Protein AF-A0A952KTG3-F1 (afdb_monomer_lite)

pLDDT: mean 72.73, std 9.22, range [47.12, 87.88]

Foldseek 3Di:
DDPDDPVCVVVVDADADPVRHHDDPVVVVVVVVVVVVVCCVVVVQVVVCVVDPVSAGPVCVVVVDDDDDD

Secondary structure (DSSP, 8-state):
---S-HHHHHHTPPP--TTSSPPPHHHHHHHHHHHHHHHHHHHHHHHHHHH-TT---HHHHHHT------

Radius of gyration: 20.35 Å; chains: 1; bounding box: 62×24×39 Å

Structure (mmCIF, N/CA/C/O backbone):
data_AF-A0A952KTG3-F1
#
_entry.id   AF-A0A952KTG3-F1
#
loop_
_atom_site.group_PDB
_atom_site.id
_atom_site.type_symbol
_atom_site.label_atom_id
_atom_site.label_alt_id
_atom_site.label_comp_id
_atom_site.label_asym_id
_atom_site.label_entity_id
_atom_site.label_seq_id
_atom_site.pdbx_PDB_ins_code
_atom_site.Cartn_x
_atom_site.Cartn_y
_atom_site.Cartn_z
_atom_site.occupancy
_atom_site.B_iso_or_equiv
_atom_site.auth_seq_id
_atom_site.auth_comp_id
_atom_site.auth_asym_id
_atom_site.auth_atom_id
_atom_site.pdbx_PDB_model_num
ATOM 1 N N . LEU A 1 1 ? -29.303 -4.443 5.304 1.00 47.12 1 LEU A N 1
ATOM 2 C CA . LEU A 1 1 ? -28.996 -5.836 5.714 1.00 47.12 1 LEU A CA 1
ATOM 3 C C . LEU A 1 1 ? -28.020 -6.574 4.777 1.00 47.12 1 LEU A C 1
ATOM 5 O O . LEU A 1 1 ? -27.924 -7.787 4.873 1.00 47.12 1 LEU A O 1
ATOM 9 N N . SER A 1 2 ? -27.245 -5.896 3.916 1.00 51.06 2 SER A N 1
ATOM 10 C CA . SER A 1 2 ? -26.331 -6.591 2.992 1.00 51.06 2 SER A CA 1
ATOM 11 C C . SER A 1 2 ? -25.024 -5.821 2.781 1.00 51.06 2 SER A C 1
ATOM 13 O O . SER A 1 2 ? -24.748 -5.363 1.681 1.00 51.06 2 SER A O 1
ATOM 15 N N . ASP A 1 3 ? -24.237 -5.662 3.847 1.00 63.25 3 ASP A N 1
ATOM 16 C CA . ASP A 1 3 ? -22.818 -5.254 3.756 1.00 63.25 3 ASP A CA 1
ATOM 17 C C . ASP A 1 3 ? -21.874 -6.473 3.893 1.00 63.25 3 ASP A C 1
ATOM 19 O O . ASP A 1 3 ? -20.660 -6.325 3.991 1.00 63.25 3 ASP A O 1
ATOM 23 N N . GLN A 1 4 ? -22.417 -7.698 3.893 1.00 64.62 4 GLN A N 1
ATOM 24 C CA . GLN A 1 4 ? -21.634 -8.932 3.954 1.00 64.62 4 GLN A CA 1
ATOM 25 C C . GLN A 1 4 ? -21.539 -9.563 2.569 1.00 64.62 4 GLN A C 1
ATOM 27 O O . GLN A 1 4 ? -22.554 -9.903 1.958 1.00 64.62 4 GLN A O 1
ATOM 32 N N . THR A 1 5 ? -20.312 -9.755 2.089 1.00 75.38 5 THR A N 1
ATOM 33 C CA . THR A 1 5 ? -20.074 -10.579 0.904 1.00 75.38 5 THR A CA 1
ATOM 34 C C . THR A 1 5 ? -20.411 -12.046 1.221 1.00 75.38 5 THR A C 1
ATOM 36 O O . THR A 1 5 ? -20.351 -12.457 2.386 1.00 75.38 5 THR A O 1
ATOM 39 N N . PRO A 1 6 ? -20.763 -12.873 0.220 1.00 77.44 6 PRO A N 1
ATOM 40 C CA . PRO A 1 6 ? -21.120 -14.278 0.443 1.00 77.44 6 PRO A CA 1
ATOM 41 C C . PRO A 1 6 ? -20.059 -15.063 1.232 1.00 77.44 6 PRO A C 1
ATOM 43 O O . PRO A 1 6 ? -20.403 -15.865 2.099 1.00 77.44 6 PRO A O 1
ATOM 46 N N . GLY A 1 7 ? -18.774 -14.768 1.006 1.00 76.94 7 GLY A N 1
ATOM 47 C CA . GLY A 1 7 ? -17.665 -15.369 1.752 1.00 76.94 7 GLY A CA 1
ATOM 48 C C . GLY A 1 7 ? -17.655 -14.998 3.239 1.00 76.94 7 GLY A C 1
ATOM 49 O O . GLY A 1 7 ? -17.420 -15.858 4.084 1.00 76.94 7 GLY A O 1
ATOM 50 N N . MET A 1 8 ? -17.990 -13.751 3.584 1.00 78.12 8 MET A N 1
ATOM 51 C CA . MET A 1 8 ? -18.108 -13.321 4.984 1.00 78.12 8 MET A CA 1
ATOM 52 C C . MET A 1 8 ? -19.270 -14.014 5.701 1.00 78.12 8 MET A C 1
ATOM 54 O O . MET A 1 8 ? -19.128 -14.402 6.861 1.00 78.12 8 MET A O 1
ATOM 58 N N . ARG A 1 9 ? -20.395 -14.225 5.002 1.00 73.44 9 ARG A N 1
ATOM 59 C CA . ARG A 1 9 ? -21.536 -14.997 5.520 1.00 73.44 9 ARG A CA 1
ATOM 60 C C . ARG A 1 9 ? -21.164 -16.450 5.802 1.00 73.44 9 ARG A C 1
ATOM 62 O O . ARG A 1 9 ? -21.514 -16.961 6.861 1.00 73.44 9 ARG A O 1
ATOM 69 N N . TYR A 1 10 ? -20.441 -17.093 4.886 1.00 79.69 10 TYR A N 1
ATOM 70 C CA . TYR A 1 10 ? -20.004 -18.481 5.049 1.00 79.69 10 TYR A CA 1
ATOM 71 C C . TYR A 1 10 ? -19.026 -18.646 6.223 1.00 79.69 10 TYR A C 1
ATOM 73 O O . TYR A 1 10 ? -19.179 -19.552 7.036 1.00 79.69 10 TYR A O 1
ATOM 81 N N . ALA A 1 11 ? -18.073 -17.723 6.365 1.00 82.38 11 ALA A N 1
ATOM 82 C CA . ALA A 1 11 ? -17.083 -17.753 7.441 1.00 82.38 11 ALA A CA 1
ATOM 83 C C . ALA A 1 11 ? -17.593 -17.194 8.789 1.00 82.38 11 ALA A C 1
ATOM 85 O O . ALA A 1 11 ? -16.868 -17.244 9.778 1.00 82.38 11 ALA A O 1
ATOM 86 N N . ARG A 1 12 ? -18.822 -16.649 8.839 1.00 75.06 12 ARG A N 1
ATOM 87 C CA . ARG A 1 12 ? -19.385 -15.897 9.983 1.00 75.06 12 ARG A CA 1
ATOM 88 C C . ARG A 1 12 ? -18.465 -14.776 10.492 1.00 75.06 12 ARG A C 1
ATOM 90 O O . ARG A 1 12 ? -18.400 -14.519 11.691 1.00 75.06 12 ARG A O 1
ATOM 97 N N . ILE A 1 13 ? -17.765 -14.095 9.584 1.00 75.62 13 ILE A N 1
ATOM 98 C CA . ILE A 1 13 ? -16.845 -13.003 9.927 1.00 75.62 13 ILE A CA 1
ATOM 99 C C . ILE A 1 13 ? -17.561 -11.666 9.721 1.00 75.62 13 ILE A C 1
ATOM 101 O O . ILE A 1 13 ? -17.992 -11.339 8.613 1.00 75.62 13 ILE A O 1
ATOM 105 N N . GLY A 1 14 ? -17.679 -10.887 10.795 1.00 72.88 14 GLY A N 1
ATOM 106 C CA . GLY A 1 14 ? -18.104 -9.489 10.764 1.00 72.88 14 GLY A CA 1
ATOM 107 C C . GLY A 1 14 ? -16.897 -8.556 10.747 1.00 72.88 14 GLY A C 1
ATOM 108 O O . GLY A 1 14 ? -15.851 -8.870 11.307 1.00 72.88 14 GLY A O 1
ATOM 109 N N . LEU A 1 15 ? -17.029 -7.406 10.090 1.00 69.19 15 LEU A N 1
ATOM 110 C CA . LEU A 1 15 ? -16.080 -6.314 10.269 1.00 69.19 15 LEU A CA 1
ATOM 111 C C . LEU A 1 15 ? -16.632 -5.421 11.373 1.00 69.19 15 LEU A C 1
ATOM 113 O O . LEU A 1 15 ? -17.764 -4.975 11.244 1.00 69.19 15 LEU A O 1
ATOM 117 N N . CYS A 1 16 ? -15.836 -5.154 12.403 1.00 75.38 16 CYS A N 1
ATOM 118 C CA . CYS A 1 16 ? -16.125 -4.153 13.427 1.00 75.38 16 CYS A CA 1
ATOM 119 C C . CYS A 1 16 ? -15.119 -3.003 13.295 1.00 75.38 16 CYS A C 1
ATOM 121 O O . CYS A 1 16 ? -13.984 -3.202 12.841 1.00 75.38 16 CYS A O 1
ATOM 123 N N . THR A 1 17 ? -15.531 -1.784 13.642 1.00 75.56 17 THR A N 1
ATOM 124 C CA . THR A 1 17 ? -14.570 -0.695 13.890 1.00 75.56 17 THR A CA 1
ATOM 125 C C . THR A 1 17 ? -13.844 -0.932 15.223 1.00 75.56 17 THR A C 1
ATOM 127 O O . THR A 1 17 ? -14.247 -1.777 16.013 1.00 75.56 17 THR A O 1
ATOM 130 N N . PHE A 1 18 ? -12.785 -0.171 15.506 1.00 77.19 18 PHE A N 1
ATOM 131 C CA . PHE A 1 18 ? -12.062 -0.229 16.787 1.00 77.19 18 PHE A CA 1
ATOM 132 C C . PHE A 1 18 ? -12.930 0.118 18.008 1.00 77.19 18 PHE A C 1
ATOM 134 O O . PHE A 1 18 ? -12.562 -0.218 19.125 1.00 77.19 18 PHE A O 1
ATOM 141 N N . SER A 1 19 ? -14.075 0.769 17.791 1.00 80.00 19 SER A N 1
ATOM 142 C CA . SER A 1 19 ? -15.084 1.062 18.818 1.00 80.00 19 SER A CA 1
ATOM 143 C C . SER A 1 19 ? -16.156 -0.030 18.944 1.00 80.00 19 SER A C 1
ATOM 145 O O . SER A 1 19 ? -17.190 0.209 19.552 1.00 80.00 19 SER A O 1
ATOM 147 N N . ASP A 1 20 ? -15.948 -1.192 18.319 1.00 74.06 20 ASP A N 1
ATOM 148 C CA . ASP A 1 20 ? -16.862 -2.346 18.292 1.00 74.06 20 ASP A CA 1
ATOM 149 C C . ASP A 1 20 ? -18.234 -2.103 17.627 1.00 74.06 20 ASP A C 1
ATOM 151 O O . ASP A 1 20 ? -19.151 -2.918 17.692 1.00 74.06 20 ASP A O 1
ATOM 155 N N . GLU A 1 21 ? -18.377 -0.986 16.912 1.00 77.44 21 GLU A N 1
ATOM 156 C CA . GLU A 1 21 ? -19.566 -0.674 16.121 1.00 77.44 21 GLU A CA 1
ATOM 157 C C . GLU A 1 21 ? -19.498 -1.280 14.708 1.00 77.44 21 GLU A C 1
ATOM 159 O O . GLU A 1 21 ? -18.430 -1.609 14.171 1.00 77.44 21 GLU A O 1
ATOM 164 N N . ASN A 1 22 ? -20.658 -1.358 14.049 1.00 75.75 22 ASN A N 1
ATOM 165 C CA . ASN A 1 22 ? -20.720 -1.733 12.641 1.00 75.75 22 ASN A CA 1
ATOM 166 C C . ASN A 1 22 ? -20.065 -0.646 11.763 1.00 75.75 22 ASN A C 1
ATOM 168 O O . ASN A 1 22 ? -20.447 0.525 11.837 1.00 75.75 22 ASN A O 1
ATOM 172 N N . PRO A 1 23 ? -19.110 -1.006 10.889 1.00 78.00 23 PRO A N 1
ATOM 173 C CA . PRO A 1 23 ? -18.398 -0.055 10.059 1.00 78.00 23 PRO 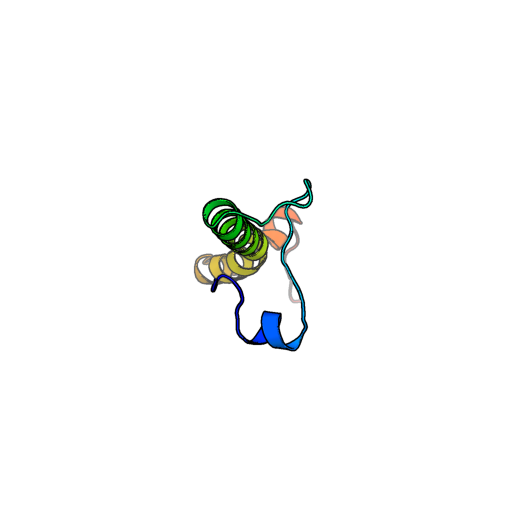A CA 1
ATOM 174 C C . PRO A 1 23 ? -19.343 0.570 9.040 1.00 78.00 23 PRO A C 1
ATOM 176 O O . PRO A 1 23 ? -20.077 -0.104 8.320 1.00 78.00 23 PRO A O 1
ATOM 179 N N . SER A 1 24 ? -19.271 1.890 8.924 1.00 81.94 24 SER A N 1
ATOM 180 C CA . SER A 1 24 ? -19.969 2.619 7.872 1.00 81.94 24 SER A CA 1
ATOM 181 C C . SER A 1 24 ? -19.371 2.310 6.493 1.00 81.94 24 SER A C 1
ATOM 183 O O . SER A 1 24 ? -18.162 2.096 6.334 1.00 81.94 24 SER A O 1
ATOM 185 N N . ARG A 1 25 ? -20.190 2.432 5.440 1.00 79.44 25 ARG A N 1
ATOM 186 C CA . ARG A 1 25 ? -19.741 2.309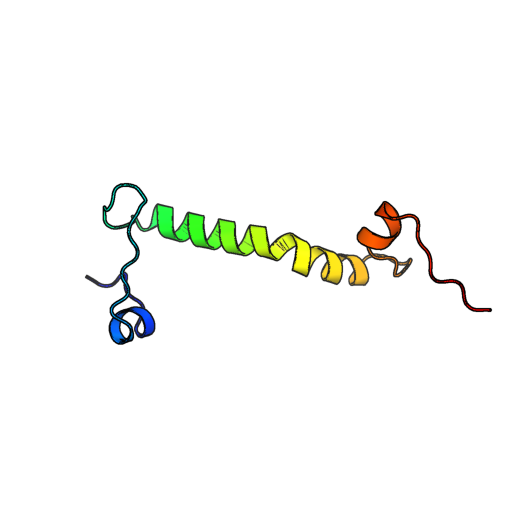 4.037 1.00 79.44 25 ARG A CA 1
ATOM 187 C C . ARG A 1 25 ? -18.534 3.197 3.706 1.00 79.44 25 ARG A C 1
ATOM 189 O O . ARG A 1 25 ? -17.688 2.830 2.893 1.00 79.44 25 ARG A O 1
ATOM 196 N N . ARG A 1 26 ? -18.421 4.372 4.340 1.00 82.75 26 ARG A N 1
ATOM 197 C CA . ARG A 1 26 ? -17.290 5.296 4.148 1.00 82.75 26 ARG A CA 1
ATOM 198 C C . ARG A 1 26 ? -15.988 4.745 4.735 1.00 82.75 26 ARG A C 1
ATOM 200 O O . ARG A 1 26 ? -14.946 4.884 4.095 1.00 82.75 26 ARG A O 1
ATOM 207 N N . GLN A 1 27 ? -16.036 4.118 5.910 1.00 83.31 27 GLN A N 1
ATOM 208 C CA . GLN A 1 27 ? 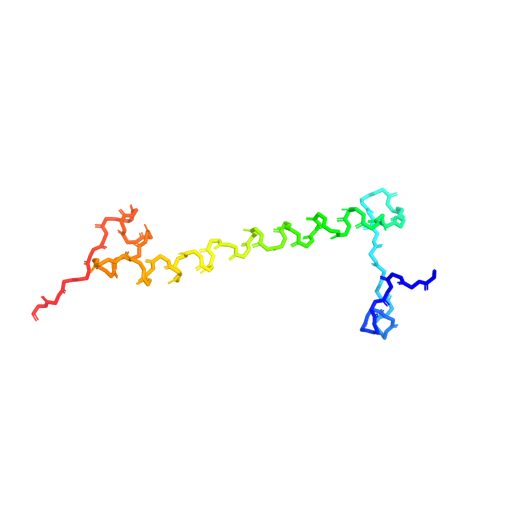-14.869 3.469 6.522 1.00 83.31 27 GLN A CA 1
ATOM 209 C C . GLN A 1 27 ? -14.417 2.261 5.698 1.00 83.31 27 GLN A C 1
ATOM 211 O O . GLN A 1 27 ? -13.221 2.100 5.464 1.00 83.31 27 GLN A O 1
ATOM 216 N N . MET A 1 28 ? -15.359 1.477 5.169 1.00 83.19 28 MET A N 1
ATOM 217 C CA . MET A 1 28 ? -15.028 0.346 4.301 1.00 83.19 28 MET A CA 1
ATOM 218 C C . MET A 1 28 ? -14.331 0.791 3.006 1.00 83.19 28 MET A C 1
ATOM 220 O O . MET A 1 28 ? -13.295 0.236 2.648 1.00 83.19 28 MET A O 1
ATOM 224 N N . ARG A 1 29 ? -14.807 1.865 2.354 1.00 86.62 29 ARG A N 1
ATOM 225 C CA . ARG A 1 29 ? -14.106 2.461 1.198 1.00 86.62 29 ARG A CA 1
ATOM 226 C C . ARG A 1 29 ? -12.702 2.956 1.547 1.00 86.62 29 ARG A C 1
ATOM 228 O O . ARG A 1 29 ? -11.775 2.733 0.778 1.00 86.62 29 ARG A O 1
ATOM 235 N N . ARG A 1 30 ? -12.524 3.598 2.707 1.00 86.38 30 ARG A N 1
ATOM 236 C CA . ARG A 1 30 ? -11.193 4.021 3.179 1.00 86.38 30 ARG A CA 1
ATOM 237 C C . ARG A 1 30 ? -10.258 2.834 3.384 1.00 86.38 30 ARG A C 1
ATOM 239 O O . ARG A 1 30 ? -9.099 2.931 3.003 1.00 86.38 30 ARG A O 1
ATOM 246 N N . ARG A 1 31 ? -10.755 1.717 3.924 1.00 85.88 31 ARG A N 1
ATOM 247 C CA . ARG A 1 31 ? -9.975 0.481 4.065 1.00 85.88 31 ARG A CA 1
ATOM 248 C C . ARG A 1 31 ? -9.521 -0.057 2.708 1.00 85.88 31 ARG A C 1
ATOM 250 O O . ARG A 1 31 ? -8.356 -0.404 2.576 1.00 85.88 31 ARG A O 1
ATOM 257 N N . LEU A 1 32 ? -10.402 -0.069 1.704 1.00 86.19 32 LEU A N 1
ATOM 258 C CA . LEU A 1 32 ? -10.041 -0.480 0.341 1.00 86.19 32 LEU A CA 1
ATOM 259 C C . LEU A 1 32 ? -8.971 0.434 -0.270 1.00 86.19 32 LEU A C 1
ATOM 261 O O . LEU A 1 32 ? -7.999 -0.060 -0.831 1.00 86.19 32 LEU A O 1
ATOM 265 N N . LEU A 1 33 ? -9.107 1.754 -0.111 1.00 87.88 33 LEU A N 1
ATOM 266 C CA . LEU A 1 33 ? -8.096 2.709 -0.577 1.00 87.88 33 LEU A CA 1
ATOM 267 C C . LEU A 1 33 ? -6.757 2.531 0.147 1.00 87.88 33 LEU A C 1
ATOM 269 O O . LEU A 1 33 ? -5.715 2.574 -0.494 1.00 87.88 33 LEU A O 1
ATOM 273 N N . ALA A 1 34 ? -6.773 2.293 1.460 1.00 87.50 34 ALA A N 1
ATOM 274 C CA . ALA A 1 34 ? -5.563 2.030 2.235 1.00 87.50 34 ALA A CA 1
ATOM 275 C C . ALA A 1 34 ? -4.886 0.714 1.815 1.00 87.50 34 ALA A C 1
ATOM 277 O O . ALA A 1 34 ? -3.665 0.672 1.700 1.00 87.50 34 ALA A O 1
ATOM 278 N N . MET A 1 35 ? -5.664 -0.337 1.531 1.00 85.19 35 MET A N 1
ATOM 279 C CA . MET A 1 35 ? -5.151 -1.596 0.978 1.00 85.19 35 MET A CA 1
ATOM 280 C C . MET A 1 35 ? -4.510 -1.383 -0.398 1.00 85.19 35 MET A C 1
ATOM 282 O O . MET A 1 35 ? -3.386 -1.825 -0.617 1.00 85.19 35 MET A O 1
ATOM 286 N N . ALA A 1 36 ? -5.178 -0.651 -1.293 1.00 84.88 36 ALA A N 1
ATOM 287 C CA . ALA A 1 36 ? -4.634 -0.318 -2.608 1.00 84.88 36 ALA A CA 1
ATOM 288 C C . ALA A 1 36 ? -3.344 0.515 -2.500 1.00 84.88 36 ALA A C 1
ATOM 290 O O . ALA A 1 36 ? -2.360 0.213 -3.170 1.00 84.88 36 ALA A O 1
ATOM 291 N N . LEU A 1 37 ? -3.313 1.511 -1.608 1.00 85.31 37 LEU A N 1
ATOM 292 C CA . LEU A 1 37 ? -2.126 2.325 -1.348 1.00 85.31 37 LEU A CA 1
ATOM 293 C C . LEU A 1 37 ? -0.977 1.493 -0.762 1.00 85.31 37 LEU A C 1
ATOM 295 O O . LEU A 1 37 ? 0.166 1.684 -1.151 1.00 85.31 37 LEU A O 1
ATOM 299 N N . SER A 1 38 ? -1.265 0.541 0.128 1.00 82.56 38 SER A N 1
ATOM 300 C CA . SER A 1 38 ? -0.254 -0.369 0.680 1.00 82.56 38 SER A CA 1
ATOM 301 C C . SER A 1 38 ? 0.315 -1.328 -0.367 1.00 82.56 38 SER A C 1
ATOM 303 O O . SER A 1 38 ? 1.460 -1.753 -0.236 1.00 82.56 38 SER A O 1
ATOM 305 N N . MET A 1 39 ? -0.463 -1.684 -1.392 1.00 81.38 39 MET A N 1
ATOM 306 C CA . MET A 1 39 ? 0.018 -2.467 -2.534 1.00 81.38 39 MET A CA 1
ATOM 307 C C . MET A 1 39 ? 0.750 -1.608 -3.568 1.00 81.38 39 MET A C 1
ATOM 309 O O . MET A 1 39 ? 1.495 -2.152 -4.384 1.00 81.38 39 MET A O 1
ATOM 313 N N . ALA A 1 40 ? 0.567 -0.284 -3.537 1.00 80.31 40 ALA A N 1
ATOM 314 C CA . ALA A 1 40 ? 1.156 0.613 -4.515 1.00 80.31 40 ALA A CA 1
ATOM 315 C C . ALA A 1 40 ? 2.682 0.473 -4.592 1.00 80.31 40 ALA A C 1
ATOM 317 O O . ALA A 1 40 ? 3.133 0.276 -5.702 1.00 80.31 40 ALA A O 1
ATOM 318 N N . PRO A 1 41 ? 3.490 0.437 -3.513 1.00 74.94 41 PRO A N 1
ATOM 319 C CA . PRO A 1 41 ? 4.945 0.251 -3.615 1.00 74.94 41 PRO A CA 1
ATOM 320 C C . PRO A 1 41 ? 5.374 -1.029 -4.348 1.00 74.94 41 PRO A C 1
ATOM 322 O O . PRO A 1 41 ? 6.340 -1.004 -5.107 1.00 74.94 41 PRO A O 1
ATOM 325 N N . LEU A 1 42 ? 4.638 -2.134 -4.165 1.00 71.75 42 LEU A N 1
ATOM 326 C CA . LEU A 1 42 ? 4.907 -3.400 -4.859 1.00 71.75 42 LEU A CA 1
ATOM 327 C C . LEU A 1 42 ? 4.624 -3.278 -6.361 1.00 71.75 42 LEU A C 1
ATOM 329 O O . LEU A 1 42 ? 5.421 -3.723 -7.184 1.00 71.75 42 LEU A O 1
ATOM 333 N N . GLY A 1 43 ? 3.505 -2.643 -6.720 1.00 72.19 43 GLY A N 1
ATOM 334 C CA . GLY A 1 43 ? 3.152 -2.382 -8.115 1.00 72.19 43 GLY A CA 1
ATOM 335 C C . GLY A 1 43 ? 4.003 -1.285 -8.754 1.00 72.19 43 GLY A C 1
ATOM 336 O O . GLY A 1 43 ? 4.330 -1.376 -9.929 1.00 72.19 43 GLY A O 1
ATOM 337 N N . LEU A 1 44 ? 4.401 -0.273 -7.984 1.00 72.19 44 LEU A N 1
ATOM 338 C CA . LEU A 1 44 ? 5.159 0.886 -8.439 1.00 72.19 44 LEU A CA 1
ATOM 339 C C . LEU A 1 44 ? 6.582 0.482 -8.800 1.00 72.19 44 LEU A C 1
ATOM 341 O O . LEU A 1 44 ? 7.073 0.953 -9.810 1.00 72.19 44 LEU A O 1
ATOM 345 N N . GLY A 1 45 ? 7.214 -0.432 -8.055 1.00 65.12 45 GLY A N 1
ATOM 346 C CA . GLY A 1 45 ? 8.520 -0.972 -8.442 1.00 65.12 45 GLY A CA 1
ATOM 347 C C . GLY A 1 45 ? 8.491 -1.699 -9.791 1.00 65.12 45 GLY A C 1
ATOM 348 O O . GLY A 1 45 ? 9.401 -1.531 -10.598 1.00 65.12 45 GLY A O 1
ATOM 349 N N . TYR A 1 46 ? 7.420 -2.452 -10.065 1.00 62.59 46 TYR A N 1
ATOM 350 C CA . TYR A 1 46 ? 7.239 -3.158 -11.337 1.00 62.59 46 TYR A CA 1
ATOM 351 C C . TYR A 1 46 ? 6.836 -2.220 -12.485 1.00 62.59 46 TYR A C 1
ATOM 353 O O . TYR A 1 46 ? 7.371 -2.318 -13.585 1.00 62.59 46 TYR A O 1
ATOM 361 N N . LEU A 1 47 ? 5.926 -1.275 -12.229 1.00 67.56 47 LEU A N 1
ATOM 362 C CA . LEU A 1 47 ? 5.518 -0.254 -13.197 1.00 67.56 47 LEU A CA 1
ATOM 363 C C . LEU A 1 47 ? 6.673 0.696 -13.530 1.00 67.56 47 LEU A C 1
ATOM 365 O O . LEU A 1 47 ? 6.820 1.084 -14.682 1.00 67.56 47 LEU A O 1
ATOM 369 N N . TRP A 1 48 ? 7.520 1.029 -12.556 1.00 66.25 48 TRP A N 1
ATOM 370 C CA . TRP A 1 48 ? 8.716 1.839 -12.771 1.00 66.25 48 TRP A CA 1
ATOM 371 C C . TRP A 1 48 ? 9.704 1.138 -13.705 1.00 66.25 48 TRP A C 1
ATOM 373 O O . TRP A 1 48 ? 10.219 1.769 -14.617 1.00 66.25 48 TRP A O 1
ATOM 383 N N . ALA A 1 49 ? 9.889 -0.179 -13.574 1.00 62.19 49 ALA A N 1
ATOM 384 C CA . ALA A 1 49 ? 10.739 -0.954 -14.481 1.00 62.19 49 ALA A CA 1
ATOM 385 C C . ALA A 1 49 ? 10.249 -0.972 -15.948 1.00 62.19 49 ALA A C 1
ATOM 387 O O . ALA A 1 49 ? 11.036 -1.278 -16.840 1.00 62.19 49 ALA A O 1
ATOM 388 N N . LEU A 1 50 ? 8.972 -0.652 -16.212 1.00 64.75 50 LEU A N 1
ATOM 389 C CA . LEU A 1 50 ? 8.432 -0.507 -17.573 1.00 64.75 50 LEU A CA 1
ATOM 390 C C . LEU A 1 50 ? 8.673 0.886 -18.173 1.00 64.75 50 LEU A C 1
ATOM 392 O O . LEU A 1 50 ? 8.652 1.020 -19.393 1.00 64.75 50 LEU A O 1
ATOM 396 N N . PHE A 1 51 ? 8.873 1.906 -17.334 1.00 64.25 51 PHE A N 1
ATOM 397 C CA . PHE A 1 51 ? 9.108 3.290 -17.759 1.00 64.25 51 PHE A CA 1
ATOM 398 C C . PHE A 1 51 ? 10.581 3.717 -17.669 1.00 64.25 51 PHE A C 1
ATOM 400 O O . PHE A 1 51 ? 10.947 4.699 -18.307 1.00 64.25 51 PHE A O 1
ATOM 407 N N . ASP A 1 52 ? 11.420 3.019 -16.896 1.00 63.59 52 ASP A N 1
ATOM 408 C CA . ASP A 1 52 ? 12.838 3.362 -16.740 1.00 63.59 52 ASP A CA 1
ATOM 409 C C . ASP A 1 52 ? 13.672 2.743 -17.881 1.00 63.59 52 ASP A C 1
ATOM 411 O O . ASP A 1 52 ? 13.858 1.524 -17.951 1.00 63.59 52 ASP A O 1
ATOM 415 N N . GLU A 1 53 ? 14.182 3.592 -18.782 1.00 56.69 53 GLU A N 1
ATOM 416 C CA . GLU A 1 53 ? 15.071 3.227 -19.904 1.00 56.69 53 GLU A CA 1
ATOM 417 C C . GLU A 1 53 ? 16.354 2.516 -19.436 1.00 56.69 53 GLU A C 1
ATOM 419 O O . GLU A 1 53 ? 16.918 1.705 -20.172 1.00 56.69 53 GLU A O 1
ATOM 424 N N . ASP A 1 54 ? 16.761 2.739 -18.184 1.00 61.84 54 ASP A N 1
ATOM 425 C CA . ASP A 1 54 ? 17.955 2.151 -17.578 1.00 61.84 54 ASP A CA 1
ATOM 426 C C . ASP A 1 54 ? 17.739 0.732 -17.009 1.00 61.84 54 ASP A C 1
ATOM 428 O O . ASP A 1 54 ? 18.692 0.104 -16.540 1.00 61.84 54 ASP A O 1
ATOM 432 N N . ARG A 1 55 ? 16.498 0.206 -17.008 1.00 60.53 55 ARG A N 1
ATOM 433 C CA . ARG A 1 55 ? 16.104 -1.081 -16.378 1.00 60.53 55 ARG A CA 1
ATOM 434 C C . ARG A 1 55 ? 16.537 -1.256 -14.911 1.00 60.53 55 ARG A C 1
ATOM 436 O O . ARG A 1 55 ? 16.507 -2.373 -14.395 1.00 60.53 55 ARG A O 1
ATOM 443 N N . MET A 1 56 ? 16.925 -0.184 -14.224 1.00 59.53 56 MET A N 1
ATOM 444 C CA . MET A 1 56 ? 17.327 -0.218 -12.819 1.00 59.53 56 MET A CA 1
ATOM 445 C C . MET A 1 56 ? 16.112 0.043 -11.936 1.00 59.53 56 MET A C 1
ATOM 447 O O . MET A 1 56 ? 15.432 1.061 -12.072 1.00 59.53 56 MET A O 1
ATOM 451 N N . GLY A 1 57 ? 15.828 -0.863 -11.002 1.00 62.91 57 GLY A N 1
ATOM 452 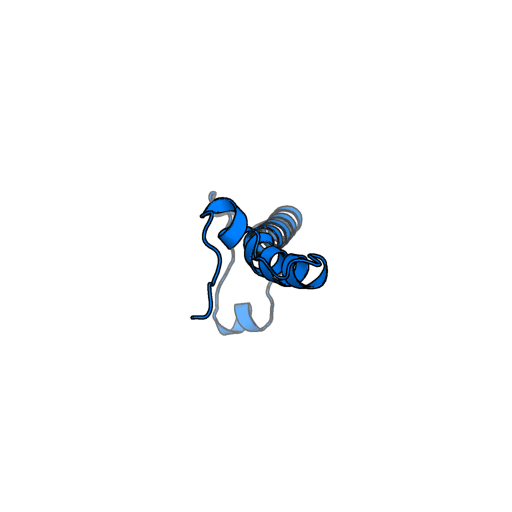C CA . GLY A 1 57 ? 14.760 -0.628 -10.042 1.00 62.91 57 GLY A CA 1
ATOM 453 C C . GLY A 1 57 ? 15.074 0.599 -9.181 1.00 62.91 57 GLY A C 1
ATOM 454 O O . GLY A 1 57 ? 16.222 0.861 -8.826 1.00 62.91 57 GLY A O 1
ATOM 455 N N . TRP A 1 58 ? 14.050 1.331 -8.750 1.00 67.38 58 TRP A N 1
ATOM 456 C CA . TRP A 1 58 ? 14.181 2.360 -7.710 1.00 67.38 58 TRP A CA 1
ATOM 457 C C . TRP A 1 58 ? 14.931 1.868 -6.451 1.00 67.38 58 TRP A C 1
ATOM 459 O O . TRP A 1 58 ? 15.699 2.621 -5.853 1.00 67.38 58 TRP A O 1
ATOM 469 N N . HIS A 1 59 ? 14.786 0.585 -6.095 1.00 68.00 59 HIS A N 1
ATOM 470 C CA . HIS A 1 59 ? 15.556 -0.067 -5.032 1.00 68.00 59 HIS A CA 1
ATOM 471 C C . HIS A 1 59 ? 17.061 -0.157 -5.339 1.00 68.00 59 HIS A C 1
ATOM 473 O O . HIS A 1 59 ? 17.866 0.039 -4.429 1.00 68.00 59 HIS A O 1
ATOM 479 N N . ASP A 1 60 ? 17.443 -0.378 -6.598 1.00 67.62 60 ASP A N 1
ATOM 480 C CA . ASP A 1 60 ? 18.841 -0.451 -7.047 1.00 67.62 60 ASP A CA 1
ATOM 481 C C . ASP A 1 60 ? 19.498 0.939 -7.030 1.00 67.62 60 ASP A C 1
ATOM 483 O O . ASP A 1 60 ? 20.636 1.105 -6.586 1.00 67.62 60 ASP A O 1
ATOM 487 N N . ARG A 1 61 ? 18.741 1.983 -7.405 1.00 69.06 61 ARG A N 1
ATOM 488 C CA . ARG A 1 61 ? 19.183 3.388 -7.286 1.00 69.06 61 ARG A CA 1
ATOM 489 C C . ARG A 1 61 ? 19.403 3.810 -5.834 1.00 69.06 61 ARG A C 1
ATOM 491 O O . ARG A 1 61 ? 20.379 4.501 -5.547 1.00 69.06 61 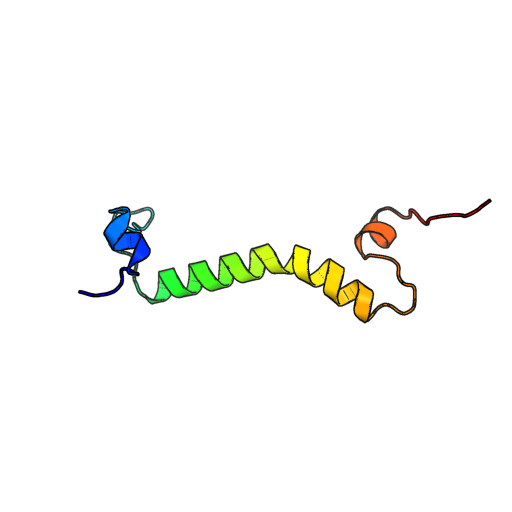ARG A O 1
ATOM 498 N N . ILE A 1 62 ? 18.526 3.397 -4.916 1.00 71.62 62 ILE A N 1
ATOM 499 C CA . ILE A 1 62 ? 18.672 3.693 -3.480 1.00 71.62 62 ILE A CA 1
ATOM 500 C C . ILE A 1 62 ? 19.867 2.943 -2.885 1.00 71.62 62 ILE A C 1
ATOM 502 O O . ILE A 1 62 ? 20.641 3.529 -2.126 1.00 71.62 62 ILE A O 1
ATOM 506 N N . SER A 1 63 ? 20.039 1.667 -3.233 1.00 74.62 63 SER A N 1
ATOM 507 C CA . SER A 1 63 ? 21.146 0.850 -2.727 1.00 74.62 63 SER A CA 1
ATOM 508 C C . SER A 1 63 ? 22.496 1.225 -3.348 1.00 74.62 63 SER A C 1
ATOM 510 O O . SER A 1 63 ? 23.537 0.866 -2.798 1.00 74.62 63 SER A O 1
ATOM 512 N N . ARG A 1 64 ? 22.485 1.975 -4.462 1.00 71.00 64 ARG A N 1
ATOM 513 C CA . ARG A 1 64 ? 23.651 2.266 -5.313 1.00 71.00 64 ARG A CA 1
ATOM 514 C C . ARG A 1 64 ? 24.358 0.991 -5.774 1.00 71.00 64 ARG A C 1
ATOM 516 O O . ARG A 1 64 ? 25.578 0.984 -5.942 1.00 71.00 64 ARG A O 1
ATOM 523 N N . MET A 1 65 ? 23.605 -0.088 -5.955 1.00 65.44 65 MET A N 1
ATOM 524 C CA . MET A 1 65 ? 24.131 -1.363 -6.428 1.00 65.44 65 MET A CA 1
ATOM 525 C C . MET A 1 65 ? 23.724 -1.548 -7.886 1.00 65.44 65 MET A C 1
ATOM 527 O O . MET A 1 65 ? 22.551 -1.436 -8.223 1.00 65.44 65 MET A O 1
ATOM 531 N N . TYR A 1 66 ? 24.696 -1.832 -8.750 1.00 67.62 66 TYR A N 1
ATOM 532 C CA . TYR A 1 66 ? 24.456 -2.198 -10.143 1.00 67.62 66 TYR A CA 1
ATOM 533 C C . TYR A 1 66 ? 25.064 -3.574 -10.419 1.00 67.62 66 TYR A C 1
ATOM 535 O O . TYR A 1 66 ? 26.120 -3.925 -9.884 1.00 67.62 66 TYR A O 1
ATOM 543 N N . MET A 1 67 ? 24.386 -4.377 -11.240 1.00 60.12 67 MET A N 1
ATOM 544 C CA . MET A 1 67 ? 24.867 -5.700 -11.627 1.00 60.12 67 MET A CA 1
ATOM 545 C C . MET A 1 67 ? 25.955 -5.546 -12.697 1.00 60.12 67 MET A C 1
ATOM 547 O O . MET A 1 67 ? 25.704 -5.025 -13.781 1.00 60.12 67 MET A O 1
ATOM 551 N N . ARG A 1 68 ? 27.178 -5.987 -12.386 1.00 70.12 68 ARG A N 1
ATOM 552 C CA . ARG A 1 68 ? 28.321 -5.986 -13.309 1.00 70.12 68 ARG A CA 1
ATOM 553 C C . ARG A 1 68 ? 28.594 -7.416 -13.771 1.00 70.12 68 ARG A C 1
ATOM 555 O O . ARG A 1 68 ? 28.880 -8.273 -12.940 1.00 70.12 68 ARG A O 1
ATOM 562 N N . ALA A 1 69 ? 28.524 -7.661 -15.077 1.00 63.47 69 ALA A N 1
ATOM 563 C CA . ALA A 1 69 ? 29.022 -8.899 -15.674 1.00 63.47 69 ALA A CA 1
ATOM 564 C C . ALA A 1 69 ? 30.553 -8.8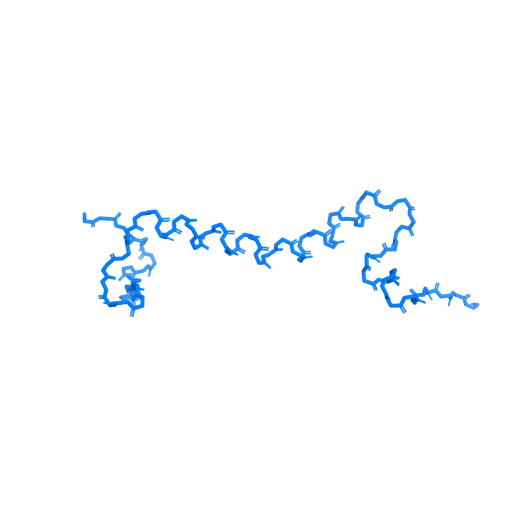20 -15.835 1.00 63.47 69 ALA A C 1
ATOM 566 O O . ALA A 1 69 ? 31.078 -7.749 -16.156 1.00 63.47 69 ALA A O 1
ATOM 567 N N . TYR A 1 70 ? 31.244 -9.931 -15.564 1.00 59.78 70 TYR A N 1
ATOM 568 C CA . TYR A 1 70 ? 32.686 -10.108 -15.772 1.00 59.78 70 TYR A CA 1
ATOM 569 C C . TYR A 1 70 ? 32.951 -10.848 -17.078 1.00 59.78 70 TYR A C 1
ATOM 571 O O . TYR A 1 70 ? 32.147 -11.754 -17.396 1.00 59.78 70 TYR A O 1
#

Sequence (70 aa):
LSDQTPGMRYARIGLCTFSDENPSRRQMRRRLLAMALSMAPLGLGYLWALFDEDRMGWHDRISRMYMRAY